Protein AF-A0AAE3VBA5-F1 (afdb_monomer)

Nearest PDB structures (foldseek):
  5wkq-assembly1_A  TM=9.171E-01  e=2.790E+00  Shigella flexneri
  6dkm-assembly2_C  TM=8.526E-01  e=5.549E+00  synthetic construct
  3u0c-assembly1_A  TM=7.323E-01  e=7.584E+00  Shigella flexneri

Mean predicted aligned error: 14.67 Å

Foldseek 3Di:
DDPVVLLVVDFLQNLCVVVVWHQDPQQFTQDPQDPDRPDRQKHGDRFKIAGPPPGDIDGQQSVVCRVPVDDSVVSCVVSPVPPVVPADPVRVVVVVVVVVVVVVLVVVLVVLVVVLVVLVVVLVVLVVQCVPDDPPDPSNVVSVVVNVVSVVVNVVSVVVSVVSVVVPD

pLDDT: mean 86.52, std 12.58, range [44.66, 97.94]

Radius of gyration: 34.57 Å; Cα contacts (8 Å, |Δi|>4): 166; chains: 1; bounding box: 66×26×93 Å

Solvent-accessible surface area (backbone atoms only — not comparable to full-atom values): 9356 Å² total; per-residue (Å²): 82,55,77,66,54,38,55,72,74,48,42,28,63,56,58,43,39,76,75,72,46,72,62,45,99,84,29,28,30,60,45,91,88,55,85,86,63,86,56,63,38,21,38,56,40,70,55,31,40,41,22,80,76,81,66,54,64,44,36,59,51,52,50,46,19,67,76,65,75,45,53,68,72,54,28,37,42,77,64,49,38,60,54,80,69,85,47,57,73,69,48,48,52,48,50,52,49,52,50,53,50,50,53,54,49,51,53,50,50,52,50,45,49,52,56,36,50,54,44,51,54,49,50,53,51,34,50,53,48,46,77,71,37,59,86,82,33,72,68,21,51,50,29,54,53,50,42,56,56,48,50,55,51,41,52,55,40,48,51,54,45,50,51,65,59,59,76,75,116

InterPro domains:
  IPR002694 Zinc finger, CHC2-type [PF01807] (4-82)
  IPR002694 Zinc finger, CHC2-type [SM00400] (31-80)
  IPR036977 DNA Primase, CHC2-type zinc finger [G3DSA:3.90.580.10] (1-88)
  IPR050219 DnaG Primase [PTHR30313] (4-87)

Secondary structure (DSSP, 8-state):
--HHHHHHHS-HHHHHHHTT----TTSEE--TTSS---S--EEEPSSEEEETTT--EEEHHHHHH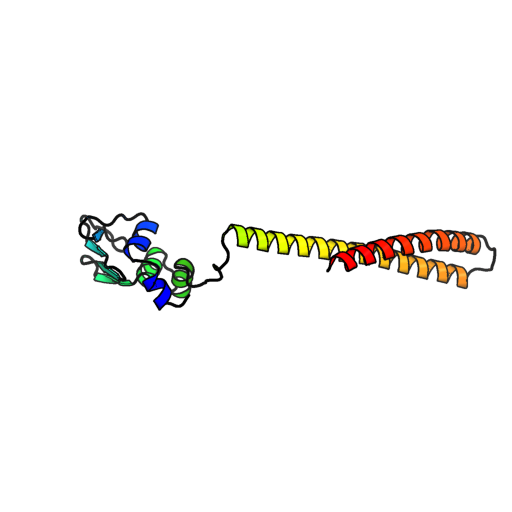HHHT--HHHHHHHTT-STT--S-HHHHHHHHHHHHHHHHHHHHHHHHHHHHHHHHHHHHHHHHHHHHSPTTSHHHHHHHHHHHHHHHHHHHHHHHHHHHHHTT-

Structure (mmCIF, N/CA/C/O backbone):
data_AF-A0AAE3VBA5-F1
#
_entry.id   AF-A0AAE3VBA5-F1
#
loop_
_atom_site.group_PDB
_atom_site.id
_atom_site.type_symbol
_atom_site.label_atom_id
_atom_site.label_alt_id
_atom_site.label_comp_id
_atom_site.label_asym_id
_atom_site.label_entity_id
_atom_site.label_seq_id
_atom_site.pdbx_PDB_ins_code
_atom_site.Cartn_x
_atom_site.Cartn_y
_atom_site.Cartn_z
_atom_site.occupancy
_atom_site.B_iso_or_equiv
_atom_site.auth_seq_id
_atom_site.auth_comp_id
_atom_site.auth_asym_id
_atom_site.auth_atom_id
_atom_site.pdbx_PDB_model_num
ATOM 1 N N . MET A 1 1 ? -19.433 4.133 9.169 1.00 62.34 1 MET A N 1
ATOM 2 C CA . MET A 1 1 ? -20.589 3.993 10.073 1.00 62.34 1 MET A CA 1
ATOM 3 C C . MET A 1 1 ? -20.966 5.378 10.566 1.00 62.34 1 MET A C 1
ATOM 5 O O . MET A 1 1 ? -20.059 6.168 10.801 1.00 62.34 1 MET A O 1
ATOM 9 N N . THR A 1 2 ? -22.249 5.705 10.685 1.00 75.94 2 THR A N 1
ATOM 10 C CA . THR A 1 2 ? -22.712 6.961 11.306 1.00 75.94 2 THR A CA 1
ATOM 11 C C . THR A 1 2 ? -22.548 6.920 12.834 1.00 75.94 2 THR A C 1
ATOM 13 O O . THR A 1 2 ? -22.305 5.865 13.424 1.00 75.94 2 THR A O 1
ATOM 16 N N . LYS A 1 3 ? -22.641 8.074 13.508 1.00 75.25 3 LYS A N 1
ATOM 17 C CA . LYS A 1 3 ? -22.538 8.172 14.978 1.00 75.25 3 LYS A CA 1
ATOM 18 C C . LYS A 1 3 ? -23.602 7.318 15.672 1.00 75.25 3 LYS A C 1
ATOM 20 O O . LYS A 1 3 ? -23.322 6.679 16.684 1.00 75.25 3 LYS A O 1
ATOM 25 N N . GLU A 1 4 ? -24.802 7.301 15.115 1.00 77.19 4 GLU A N 1
ATOM 26 C CA . GLU A 1 4 ? -25.964 6.581 15.618 1.00 77.19 4 GLU A CA 1
ATOM 27 C C . GLU A 1 4 ? -25.793 5.066 15.438 1.00 77.19 4 GLU A C 1
ATOM 29 O O . GLU A 1 4 ? -26.063 4.308 16.368 1.00 77.19 4 GLU A O 1
ATOM 34 N N . GLU A 1 5 ? -25.237 4.626 14.306 1.00 75.06 5 GLU A N 1
ATOM 35 C CA . GLU A 1 5 ? -24.902 3.215 14.062 1.00 75.06 5 GLU A CA 1
ATOM 36 C C . GLU A 1 5 ? -23.878 2.675 15.068 1.00 75.06 5 GLU A C 1
ATOM 38 O O . GLU A 1 5 ? -24.018 1.554 15.550 1.00 75.06 5 GLU A O 1
ATOM 43 N N . ILE A 1 6 ? -22.862 3.464 15.432 1.00 75.00 6 ILE A N 1
ATOM 44 C CA . ILE A 1 6 ? -21.856 3.048 16.426 1.00 75.00 6 ILE A CA 1
ATOM 45 C C . ILE A 1 6 ? -22.486 2.897 17.810 1.00 75.00 6 ILE A C 1
ATOM 47 O O . ILE A 1 6 ? -22.188 1.936 18.516 1.00 75.00 6 ILE A O 1
ATOM 51 N N . LYS A 1 7 ? -23.378 3.818 18.190 1.00 75.94 7 LYS A N 1
ATOM 52 C CA . LYS A 1 7 ? -24.106 3.740 19.466 1.00 75.94 7 LYS A CA 1
ATOM 53 C C . LYS A 1 7 ? -25.019 2.518 19.546 1.00 75.94 7 LYS A C 1
ATOM 55 O O . LYS A 1 7 ? -25.232 2.000 20.635 1.00 75.94 7 LYS A O 1
ATOM 60 N N . GLN A 1 8 ? -25.553 2.064 18.414 1.00 76.50 8 GLN A N 1
ATOM 61 C CA . GLN A 1 8 ? -26.357 0.843 18.345 1.00 76.50 8 GLN A CA 1
ATOM 62 C C . GLN A 1 8 ? -25.496 -0.426 18.312 1.00 76.50 8 GLN A C 1
ATOM 64 O O . GLN A 1 8 ? -25.898 -1.450 18.857 1.00 76.50 8 GLN A O 1
ATOM 69 N N . ALA A 1 9 ? -24.317 -0.365 17.689 1.00 76.06 9 ALA A N 1
ATOM 70 C CA . ALA A 1 9 ? -23.427 -1.511 17.532 1.00 76.06 9 ALA A CA 1
ATOM 71 C C . ALA A 1 9 ? -22.585 -1.810 18.781 1.00 76.06 9 ALA A C 1
ATOM 73 O O . ALA A 1 9 ? -22.262 -2.969 19.031 1.00 76.06 9 ALA A O 1
ATOM 74 N N . ILE A 1 10 ? -22.204 -0.787 19.553 1.00 80.94 10 ILE A N 1
ATOM 75 C CA . ILE A 1 10 ? -21.304 -0.926 20.702 1.00 80.94 10 ILE A CA 1
ATOM 76 C C . ILE A 1 10 ? -22.003 -0.429 21.965 1.00 80.94 10 ILE A C 1
ATOM 78 O O . ILE A 1 10 ? -22.266 0.761 22.125 1.00 80.94 10 ILE A O 1
ATOM 82 N N . SER A 1 11 ? -22.238 -1.348 22.902 1.00 87.31 11 SER A N 1
ATOM 83 C CA . SER A 1 11 ? -22.779 -1.001 24.217 1.00 87.31 11 SER A CA 1
ATOM 84 C C . SER A 1 11 ? -21.721 -0.357 25.114 1.00 87.31 11 SER A C 1
ATOM 86 O O . SER A 1 11 ? -20.535 -0.699 25.063 1.00 87.31 11 SER A O 1
ATOM 88 N N . MET A 1 12 ? -22.155 0.517 26.021 1.00 89.19 12 MET A N 1
ATOM 89 C CA . MET A 1 12 ? -21.270 1.136 27.012 1.00 89.19 12 MET A CA 1
ATOM 90 C C . MET A 1 12 ? -20.581 0.096 27.907 1.00 89.19 12 MET A C 1
ATOM 92 O O . MET A 1 12 ? -19.408 0.242 28.251 1.00 89.19 12 MET A O 1
ATOM 96 N N . ALA A 1 13 ? -21.274 -0.998 28.237 1.00 87.69 13 ALA A N 1
ATOM 97 C CA . ALA A 1 13 ? -20.696 -2.110 28.986 1.00 87.69 13 ALA A CA 1
ATOM 98 C C . ALA A 1 13 ? -19.519 -2.762 28.245 1.00 87.69 13 ALA A C 1
ATOM 100 O O . ALA A 1 13 ? -18.545 -3.165 28.882 1.00 87.69 13 ALA A O 1
ATOM 101 N N . GLU A 1 14 ? -19.580 -2.851 26.916 1.00 86.62 14 GLU A N 1
ATOM 102 C CA . GLU A 1 14 ? -18.478 -3.378 26.118 1.00 86.62 14 GLU A CA 1
ATOM 103 C C . GLU A 1 14 ? -17.295 -2.411 26.067 1.00 86.62 14 GLU A C 1
ATOM 105 O O . GLU A 1 14 ? -16.157 -2.838 26.261 1.00 86.62 14 GLU A O 1
ATOM 110 N N . VAL A 1 15 ? -17.548 -1.109 25.891 1.00 87.31 15 VAL A N 1
ATOM 111 C CA . VAL A 1 15 ? -16.492 -0.081 25.925 1.00 87.31 15 VAL A CA 1
ATOM 112 C C . VAL A 1 15 ? -15.723 -0.155 27.241 1.00 87.31 15 VAL A C 1
ATOM 114 O O . VAL A 1 15 ? -14.502 -0.265 27.244 1.00 87.31 15 VAL A O 1
ATOM 117 N N . VAL A 1 16 ? -16.435 -0.185 28.364 1.00 89.25 16 VAL A N 1
ATOM 118 C CA . VAL A 1 16 ? -15.854 -0.258 29.711 1.00 89.25 16 VAL A CA 1
ATOM 119 C C . VAL A 1 16 ? -15.005 -1.522 29.899 1.00 89.25 16 VAL A C 1
ATOM 121 O O . VAL A 1 16 ? -13.905 -1.446 30.449 1.00 89.25 16 VAL A O 1
ATOM 124 N N . ARG A 1 17 ? -15.452 -2.667 29.363 1.00 88.12 17 ARG A N 1
ATOM 125 C CA . ARG A 1 17 ? -14.682 -3.923 29.379 1.00 88.12 17 ARG A CA 1
ATOM 126 C C . ARG A 1 17 ? -13.392 -3.850 28.566 1.00 88.12 17 ARG A C 1
ATOM 128 O O . ARG A 1 17 ? -12.397 -4.424 29.000 1.00 88.12 17 ARG A O 1
ATOM 135 N N . ARG A 1 18 ? -13.368 -3.130 27.435 1.00 85.75 18 ARG A N 1
ATOM 136 C CA . ARG A 1 18 ? -12.141 -2.934 26.631 1.00 85.75 18 ARG A CA 1
ATOM 137 C C . ARG A 1 18 ? -11.048 -2.197 27.403 1.00 85.75 18 ARG A C 1
ATOM 139 O O . ARG A 1 18 ? -9.875 -2.482 27.199 1.00 85.75 18 ARG A O 1
ATOM 146 N N . TYR A 1 19 ? -11.431 -1.313 28.323 1.00 82.44 19 TYR A N 1
ATOM 147 C CA . TYR A 1 19 ? -10.506 -0.622 29.229 1.00 82.44 19 TYR A CA 1
ATOM 148 C C . TYR A 1 19 ? -10.210 -1.409 30.520 1.00 82.44 19 TYR A C 1
ATOM 150 O O . TYR A 1 19 ? -9.624 -0.866 31.451 1.00 82.44 19 TYR A O 1
ATOM 158 N N . GLY A 1 20 ? -10.593 -2.690 30.591 1.00 85.62 20 GLY A N 1
ATOM 159 C CA . GLY A 1 20 ? -10.254 -3.586 31.702 1.00 85.62 20 GLY A CA 1
ATOM 160 C C . GLY A 1 20 ? -11.197 -3.517 32.905 1.00 85.62 20 GLY A C 1
ATOM 161 O O . GLY A 1 20 ? -10.943 -4.164 33.920 1.00 85.62 20 GLY A O 1
ATOM 162 N N . PHE A 1 21 ? -12.304 -2.781 32.813 1.00 89.12 21 PHE A N 1
ATOM 163 C CA . PHE A 1 21 ? -13.276 -2.689 33.897 1.00 89.12 21 PHE A CA 1
ATOM 164 C C . PHE A 1 21 ? -14.365 -3.753 33.756 1.00 89.12 21 PHE A C 1
ATOM 166 O O . PHE A 1 21 ? -14.917 -3.978 32.680 1.00 89.12 21 PHE A O 1
ATOM 173 N N . GLN A 1 22 ? -14.731 -4.380 34.871 1.00 89.88 22 GLN A N 1
ATOM 174 C CA . GLN A 1 22 ? -15.832 -5.337 34.922 1.00 89.88 22 GLN A CA 1
ATOM 175 C C . GLN A 1 22 ? -16.984 -4.747 35.745 1.00 89.88 22 GLN A C 1
ATOM 177 O O . GLN A 1 22 ? -16.848 -4.622 36.964 1.00 89.88 22 GLN A O 1
ATOM 182 N N . PRO A 1 23 ? -18.109 -4.367 35.108 1.00 91.94 23 PRO A N 1
ATOM 183 C CA . PRO A 1 23 ? -19.301 -3.943 35.830 1.00 91.94 23 PRO A CA 1
ATOM 184 C C . PRO A 1 23 ? -19.799 -5.050 36.760 1.00 91.94 23 PRO A C 1
ATOM 186 O O . PRO A 1 23 ? -19.844 -6.222 36.382 1.00 91.94 23 PRO A O 1
ATOM 189 N N . ASN A 1 24 ? -20.180 -4.682 37.982 1.00 91.88 24 ASN A N 1
ATOM 190 C CA . ASN A 1 24 ? -20.777 -5.620 38.932 1.00 91.88 24 ASN A CA 1
ATOM 191 C C . ASN A 1 24 ? -22.219 -6.008 38.524 1.00 91.88 24 ASN A C 1
ATOM 193 O O . ASN A 1 24 ? -22.749 -5.532 37.521 1.00 91.88 24 ASN A O 1
ATOM 197 N N . ARG A 1 25 ? -22.900 -6.834 39.334 1.00 90.44 25 ARG A N 1
ATOM 198 C CA . ARG A 1 25 ? -24.296 -7.261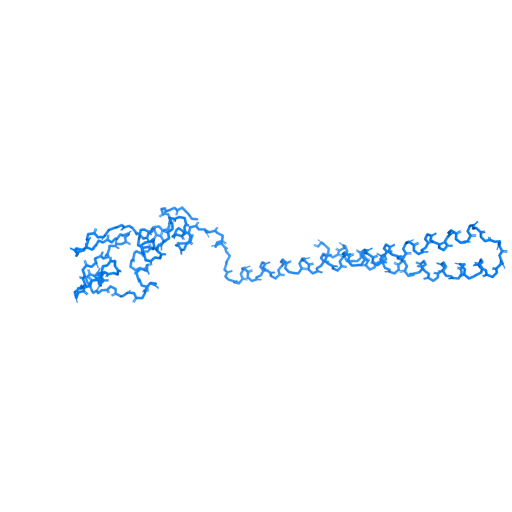 39.075 1.00 90.44 25 ARG A CA 1
ATOM 199 C C . ARG A 1 25 ? -25.298 -6.103 38.944 1.00 90.44 25 ARG A C 1
ATOM 201 O O . ARG A 1 25 ? -26.346 -6.286 38.341 1.00 90.44 25 ARG A O 1
ATOM 208 N N . ALA A 1 26 ? -24.984 -4.934 39.500 1.00 92.19 26 ALA A N 1
ATOM 209 C CA . ALA A 1 26 ? -25.797 -3.723 39.422 1.00 92.19 26 ALA A CA 1
ATOM 210 C C . ALA A 1 26 ? -25.300 -2.730 38.346 1.00 92.19 26 ALA A C 1
ATOM 212 O O . ALA A 1 26 ? -25.773 -1.596 38.300 1.00 92.19 26 ALA A O 1
ATOM 213 N N . ASN A 1 27 ? -24.359 -3.143 3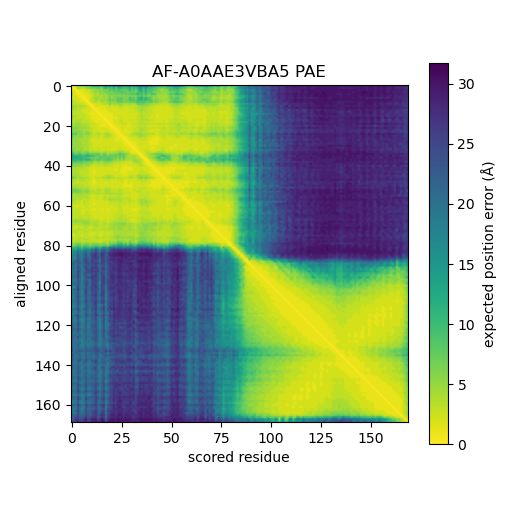7.487 1.00 93.75 27 ASN A N 1
ATOM 214 C CA . ASN A 1 27 ? -23.696 -2.327 36.467 1.00 93.75 27 ASN A CA 1
ATOM 215 C C . ASN A 1 27 ? -22.913 -1.123 37.014 1.00 93.75 27 ASN A C 1
ATOM 217 O O . ASN A 1 27 ? -22.839 -0.082 36.368 1.00 93.75 27 ASN A O 1
ATOM 221 N N . PHE A 1 28 ? -22.298 -1.256 38.187 1.00 94.50 28 PHE A N 1
ATOM 222 C CA . PHE A 1 28 ? -21.382 -0.250 38.725 1.00 94.50 28 PHE A CA 1
ATOM 223 C C . PHE A 1 28 ? -19.915 -0.660 38.579 1.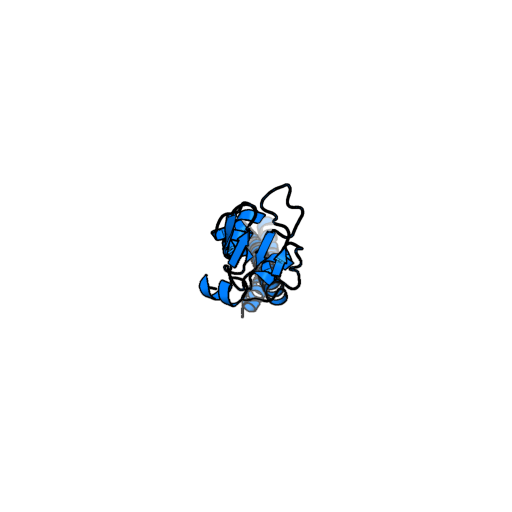00 94.50 28 PHE A C 1
ATOM 225 O O . PHE A 1 28 ? -19.571 -1.839 38.713 1.00 94.50 28 PHE A O 1
ATOM 232 N N . ILE A 1 29 ? -19.057 0.339 38.376 1.00 93.75 29 ILE A N 1
ATOM 233 C CA . ILE A 1 29 ? -17.592 0.253 38.413 1.00 93.75 29 ILE A CA 1
ATOM 234 C C . ILE A 1 29 ? -17.022 1.357 39.313 1.00 93.75 29 ILE A C 1
ATOM 236 O O . ILE A 1 29 ? -17.700 2.343 39.616 1.00 93.75 29 ILE A O 1
ATOM 240 N N . ARG A 1 30 ? -15.759 1.205 39.721 1.00 93.25 30 ARG A N 1
ATOM 241 C CA . ARG A 1 30 ? -14.986 2.324 40.278 1.00 93.25 30 ARG A CA 1
ATOM 242 C C . ARG A 1 30 ? -14.731 3.340 39.174 1.00 93.25 30 ARG A C 1
ATOM 244 O O . ARG A 1 30 ? -14.383 2.960 38.057 1.00 93.25 30 ARG A O 1
ATOM 251 N N . CYS A 1 31 ? -14.951 4.609 39.474 1.00 93.31 31 CYS A N 1
ATOM 252 C CA . CYS A 1 31 ? -14.818 5.682 38.512 1.00 93.31 31 CYS A CA 1
ATOM 253 C C . CYS A 1 31 ? -13.338 5.897 38.161 1.00 93.31 31 CYS A C 1
ATOM 255 O O . CYS A 1 31 ? -12.546 6.181 39.055 1.00 93.31 31 CYS A O 1
ATOM 257 N N . PRO A 1 32 ? -12.958 5.826 36.876 1.00 90.44 32 PRO A N 1
ATOM 258 C CA . PRO A 1 32 ? -11.590 6.113 36.452 1.00 90.44 32 PRO A CA 1
ATOM 259 C C . PRO A 1 32 ? -11.299 7.617 36.332 1.00 90.44 32 PRO A C 1
ATOM 261 O O . PRO A 1 32 ? -10.168 8.000 36.065 1.00 90.44 32 PRO A O 1
ATOM 264 N N . PHE A 1 33 ? -12.311 8.476 36.493 1.00 91.94 33 PHE A N 1
ATOM 265 C CA . PHE A 1 33 ? -12.208 9.919 36.245 1.00 91.94 33 PHE A CA 1
ATOM 266 C C . PHE A 1 33 ? -11.927 10.757 37.495 1.00 91.94 33 PHE A C 1
ATOM 268 O O . PHE A 1 33 ? -11.874 11.980 37.393 1.00 91.94 33 PHE A O 1
ATOM 275 N N . HIS A 1 34 ? -11.808 10.140 38.672 1.00 89.38 34 HIS A N 1
ATOM 276 C CA . HIS A 1 34 ? -11.410 10.835 39.893 1.00 89.38 34 HIS A CA 1
ATOM 277 C C . HIS A 1 34 ? -10.662 9.899 40.840 1.00 89.38 34 HIS A C 1
ATOM 279 O O . HIS A 1 34 ? -10.836 8.682 40.809 1.00 89.38 34 HIS A O 1
ATOM 285 N N . GLU A 1 35 ? -9.836 10.489 41.695 1.00 84.88 35 GLU A N 1
ATOM 286 C CA . GLU A 1 35 ? -9.074 9.767 42.707 1.00 84.88 35 GLU A CA 1
ATOM 287 C C . GLU A 1 35 ? -9.878 9.605 44.005 1.00 84.88 35 GLU A C 1
ATOM 289 O O . GLU A 1 35 ? -10.784 10.382 44.300 1.00 84.88 35 GLU A O 1
ATOM 294 N N . GLY A 1 36 ? -9.536 8.592 44.806 1.00 82.50 36 GLY A N 1
ATOM 295 C CA . GLY A 1 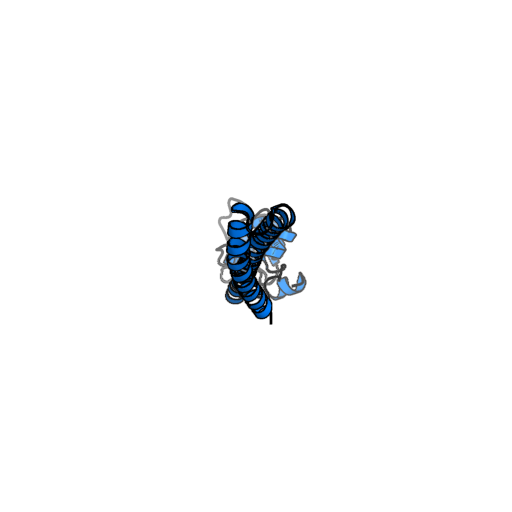36 ? -10.164 8.359 46.112 1.00 82.50 36 GLY A CA 1
ATOM 296 C C . GLY A 1 36 ? -11.456 7.533 46.088 1.00 82.50 36 GLY A C 1
ATOM 297 O O . GLY A 1 36 ? -12.081 7.371 47.138 1.00 82.50 36 GLY A O 1
ATOM 298 N N . ASP A 1 37 ? -11.834 6.959 44.941 1.00 84.25 37 ASP A N 1
ATOM 299 C CA . ASP A 1 37 ? -13.048 6.147 44.819 1.00 84.25 37 ASP A CA 1
ATOM 300 C C . ASP A 1 37 ? -12.892 4.760 45.474 1.00 84.25 37 ASP A C 1
ATOM 302 O O . ASP A 1 37 ? -12.299 3.828 44.918 1.00 84.25 37 ASP A O 1
ATOM 306 N N . ARG A 1 38 ? -13.401 4.612 46.704 1.00 82.00 38 ARG A N 1
ATOM 307 C CA . ARG A 1 38 ? -13.296 3.361 47.484 1.00 82.00 38 ARG A CA 1
ATOM 308 C C . ARG A 1 38 ? -14.391 2.349 47.134 1.00 82.00 38 ARG A C 1
ATOM 310 O O . ARG A 1 38 ? -14.154 1.139 47.215 1.00 82.00 38 ARG A O 1
ATOM 317 N N . SER A 1 39 ? -15.566 2.820 46.724 1.00 86.62 39 SER A N 1
ATOM 318 C CA . SER A 1 39 ? -16.727 2.009 46.340 1.00 86.62 39 SER A CA 1
ATOM 319 C C . SER A 1 39 ? -17.070 2.222 44.859 1.00 86.62 39 SER A C 1
ATOM 321 O O . SER A 1 39 ? -16.721 3.243 44.296 1.00 86.62 39 SER A O 1
ATOM 323 N N . PRO A 1 40 ? -17.720 1.275 44.163 1.00 91.81 40 PRO A N 1
ATOM 324 C CA . PRO A 1 40 ? -18.140 1.501 42.779 1.00 91.81 40 PRO A CA 1
ATOM 325 C C . PRO A 1 40 ? -19.146 2.665 42.662 1.00 91.81 40 PRO A C 1
ATOM 327 O O . PRO A 1 40 ? -20.319 2.495 42.987 1.00 91.81 40 PRO A O 1
ATOM 330 N N . SER A 1 41 ? -18.697 3.839 42.209 1.00 93.50 41 SER A N 1
ATOM 331 C CA . SER A 1 41 ? -19.514 5.063 42.128 1.00 93.50 41 SER A CA 1
ATOM 332 C C . SER A 1 41 ? -20.061 5.374 40.728 1.00 93.50 41 SER A C 1
ATOM 334 O O . SER A 1 41 ? -20.937 6.231 40.581 1.00 93.50 41 SER A O 1
ATOM 336 N N . LEU A 1 42 ? -19.559 4.703 39.685 1.00 95.50 42 LEU A N 1
ATOM 337 C CA . LEU A 1 42 ? -19.922 4.956 38.291 1.00 95.50 42 LEU A CA 1
ATOM 338 C C . LEU A 1 42 ? -20.862 3.870 37.769 1.00 95.50 42 LEU A C 1
ATOM 340 O O . LEU A 1 42 ? -20.479 2.708 37.663 1.00 95.50 42 LEU A O 1
ATOM 344 N N . LYS A 1 43 ? -22.094 4.262 37.435 1.00 95.62 43 LYS A N 1
ATOM 345 C CA . LYS A 1 43 ? -23.130 3.397 36.869 1.00 95.62 43 LYS A CA 1
ATOM 346 C C . LYS A 1 43 ? -23.071 3.388 35.347 1.00 95.62 43 LYS A C 1
ATOM 348 O O . LYS A 1 43 ? -22.994 4.441 34.712 1.00 95.62 43 LYS A O 1
ATOM 353 N N . ILE A 1 44 ? -23.154 2.190 34.785 1.00 95.81 44 ILE A N 1
ATOM 354 C CA . ILE A 1 44 ? -23.182 1.914 33.354 1.00 95.81 44 ILE A CA 1
ATOM 355 C C . ILE A 1 44 ? -24.625 1.656 32.918 1.00 95.81 44 ILE A C 1
ATOM 357 O O . ILE A 1 44 ? -25.286 0.743 33.416 1.00 95.81 44 ILE A O 1
ATOM 361 N N . TYR A 1 45 ? -25.105 2.473 31.986 1.00 93.06 45 TYR A N 1
ATOM 362 C CA . TYR A 1 45 ? -26.355 2.279 31.252 1.00 93.06 45 TYR A CA 1
ATOM 363 C C . TYR A 1 45 ? -26.048 1.654 29.879 1.00 93.06 45 TYR A C 1
ATOM 365 O O . TYR A 1 45 ? -24.877 1.497 29.543 1.00 93.06 45 TYR A O 1
ATOM 373 N N . PRO A 1 46 ? -27.049 1.258 29.072 1.00 87.44 46 PRO A N 1
ATOM 374 C CA . PRO A 1 46 ? -26.791 0.635 27.771 1.00 87.44 46 PRO A CA 1
ATOM 375 C C . PRO A 1 46 ? -25.934 1.486 26.816 1.00 87.44 46 PRO A C 1
ATOM 377 O O . PRO A 1 46 ? -25.042 0.955 26.156 1.00 87.44 46 PRO A O 1
ATOM 380 N N . ASP A 1 47 ? -26.162 2.799 26.786 1.00 84.75 47 ASP A N 1
ATOM 381 C CA . ASP A 1 47 ? -25.579 3.755 25.832 1.00 84.75 47 ASP A CA 1
ATOM 382 C C . ASP A 1 47 ? -24.772 4.891 26.493 1.00 84.75 47 ASP A C 1
ATOM 384 O O . ASP A 1 47 ? -24.145 5.708 25.812 1.00 84.75 47 ASP A O 1
ATOM 388 N N . SER A 1 48 ? -24.794 4.956 27.824 1.00 92.31 48 SER A N 1
ATOM 389 C CA . SER A 1 48 ? -24.321 6.099 28.602 1.00 92.31 48 SER A CA 1
ATOM 390 C C . SER A 1 48 ? -23.778 5.691 29.971 1.00 92.31 48 SER A C 1
ATOM 392 O O . SER A 1 48 ? -23.924 4.552 30.421 1.00 92.31 48 SER A O 1
ATOM 394 N N . PHE A 1 49 ? -23.124 6.626 30.653 1.00 95.44 49 PHE A N 1
ATOM 395 C CA . PHE A 1 49 ? -22.616 6.426 32.005 1.00 95.44 49 PHE A CA 1
ATOM 396 C C . PHE A 1 49 ? -22.856 7.646 32.891 1.00 95.44 49 PHE A C 1
ATOM 398 O O . PHE A 1 49 ? -22.958 8.780 32.416 1.00 95.44 49 PHE A O 1
ATOM 405 N N . HIS A 1 50 ? -22.905 7.405 34.200 1.00 96.00 50 HIS A N 1
ATOM 406 C CA . HIS A 1 50 ? -22.974 8.464 35.199 1.00 96.00 50 HIS A CA 1
ATOM 407 C C . HIS A 1 50 ? -22.231 8.069 36.477 1.00 96.00 50 HIS A C 1
ATOM 409 O O . HIS A 1 50 ? -22.484 7.009 37.048 1.00 96.00 50 HIS A O 1
ATOM 415 N N . CYS A 1 51 ? -21.334 8.932 36.945 1.00 96.00 51 CYS A N 1
ATOM 416 C CA . CYS A 1 51 ? -20.654 8.801 38.226 1.00 96.00 51 CYS A CA 1
ATOM 417 C C . CYS A 1 51 ? -21.318 9.674 39.287 1.00 96.00 51 CYS A C 1
ATOM 419 O O . CYS A 1 51 ? -21.303 10.898 39.184 1.00 96.00 51 CYS A O 1
ATOM 421 N N . PHE A 1 52 ? -21.817 9.037 40.345 1.00 93.81 52 PHE A N 1
ATOM 422 C CA . PHE A 1 52 ? -22.443 9.719 41.479 1.00 93.81 52 PHE A CA 1
ATOM 423 C C . PHE A 1 52 ? -21.427 10.357 42.442 1.00 93.81 52 PHE A C 1
ATOM 425 O O . PHE A 1 52 ? -21.819 11.156 43.283 1.00 93.81 52 PHE A O 1
ATOM 432 N N . GLY A 1 53 ? -20.138 10.016 42.328 1.00 90.69 53 GLY A N 1
ATOM 433 C CA . GLY A 1 53 ? -19.067 10.593 43.148 1.00 90.69 53 GLY A CA 1
ATOM 434 C C . GLY A 1 53 ? -18.559 11.936 42.617 1.00 90.69 53 GLY A C 1
ATOM 435 O O . GLY A 1 53 ? -18.511 12.912 43.356 1.00 90.69 53 GLY A O 1
ATOM 436 N N . CYS A 1 54 ? -18.210 12.002 41.326 1.00 92.69 54 CYS A N 1
ATOM 437 C CA . CYS A 1 54 ? -17.624 13.200 40.708 1.00 92.69 54 CYS A CA 1
ATOM 438 C C . CYS A 1 54 ? -18.524 13.901 39.674 1.00 92.69 54 CYS A C 1
ATOM 440 O O . CYS A 1 54 ? -18.111 14.887 39.069 1.00 92.69 54 CYS A O 1
ATOM 442 N N . GLY A 1 55 ? -19.728 13.384 39.410 1.00 91.75 55 GLY A N 1
ATOM 443 C CA . GLY A 1 55 ? -20.671 13.950 38.437 1.00 91.75 55 GLY A CA 1
ATOM 444 C C . GLY A 1 55 ? -20.331 13.679 36.966 1.00 91.75 55 GLY A C 1
ATOM 445 O O . GLY A 1 55 ? -21.085 14.090 36.078 1.00 91.75 55 GLY A O 1
ATOM 446 N N . ALA A 1 56 ? -19.225 12.978 36.678 1.00 92.88 56 ALA A N 1
ATOM 447 C CA . ALA A 1 56 ? -18.838 12.633 35.314 1.00 92.88 56 ALA A CA 1
ATOM 448 C C . ALA A 1 56 ? -19.946 11.833 34.617 1.00 92.88 56 ALA A C 1
ATOM 450 O O . ALA A 1 56 ? -20.399 10.806 35.119 1.00 92.88 56 ALA A O 1
ATOM 451 N N . ASN A 1 57 ? -20.363 12.297 33.444 1.00 94.81 57 ASN A N 1
ATOM 452 C CA . ASN A 1 57 ? -21.412 11.677 32.649 1.00 94.81 57 ASN A CA 1
ATOM 453 C C . ASN A 1 57 ? -21.105 11.801 31.154 1.00 94.81 57 ASN A C 1
ATOM 455 O O . ASN A 1 57 ? -20.230 12.577 30.752 1.00 94.81 57 ASN A O 1
ATOM 459 N N . GLY A 1 58 ? -21.809 11.015 30.348 1.00 92.62 58 GLY A N 1
ATOM 460 C CA . GLY A 1 58 ? -21.716 11.077 28.897 1.00 92.62 58 GLY A CA 1
ATOM 461 C C . GLY A 1 58 ? -22.078 9.763 28.225 1.00 92.62 58 GLY A C 1
ATOM 462 O O . GLY A 1 58 ? -22.594 8.842 28.859 1.00 92.62 58 GLY A O 1
ATOM 463 N N . ASP A 1 59 ? -21.798 9.693 26.928 1.00 91.69 59 ASP A N 1
ATOM 464 C CA . ASP A 1 59 ? -21.994 8.497 26.114 1.00 91.69 59 ASP A CA 1
ATOM 465 C C . ASP A 1 59 ? -20.680 7.720 25.912 1.00 91.69 59 ASP A C 1
ATOM 467 O O . ASP A 1 59 ? -19.630 8.054 26.476 1.00 91.69 59 ASP A O 1
ATOM 471 N N . VAL A 1 60 ? -20.746 6.671 25.090 1.00 89.31 60 VAL A N 1
ATOM 472 C CA . VAL A 1 60 ? -19.593 5.850 24.695 1.00 89.31 60 VAL A CA 1
ATOM 473 C C . VAL A 1 60 ? -18.413 6.666 24.153 1.00 89.31 60 VAL A C 1
ATOM 475 O O . VAL A 1 60 ? -17.265 6.331 24.443 1.00 89.31 60 VAL A O 1
ATOM 478 N N . PHE A 1 61 ? -18.662 7.759 23.423 1.00 89.75 61 PHE A N 1
ATOM 479 C CA . PHE A 1 61 ? -17.600 8.615 22.893 1.00 89.75 61 PHE A CA 1
ATOM 480 C C . PHE A 1 61 ? -17.001 9.460 24.008 1.00 89.75 61 PHE A C 1
ATOM 482 O O . PHE A 1 61 ? -15.782 9.478 24.162 1.00 89.75 61 PHE A O 1
ATOM 489 N N . THR A 1 62 ? -17.842 10.093 24.832 1.00 91.00 62 THR A N 1
ATOM 490 C CA . THR A 1 62 ? -17.381 10.899 25.971 1.00 91.00 62 THR A CA 1
ATOM 491 C C . THR A 1 62 ? -16.496 10.084 26.913 1.00 91.00 62 THR A C 1
ATOM 493 O O . THR A 1 62 ? -15.505 10.603 27.428 1.00 91.00 62 THR A O 1
ATOM 496 N N . PHE A 1 63 ? -16.819 8.805 27.128 1.00 90.31 63 PHE A N 1
ATOM 497 C CA . PHE A 1 63 ? -16.004 7.914 27.951 1.00 90.31 63 PHE A CA 1
ATOM 498 C C . PHE A 1 63 ? -14.599 7.720 27.367 1.00 90.31 63 PHE A C 1
ATOM 500 O O . PHE A 1 63 ? -13.614 7.946 28.067 1.00 90.31 63 PHE A O 1
ATOM 507 N N . VAL A 1 64 ? -14.496 7.370 26.079 1.00 87.38 64 VAL A N 1
ATOM 508 C CA . VAL A 1 64 ? -13.211 7.183 25.376 1.00 87.38 64 VAL A CA 1
ATOM 509 C C . VAL A 1 64 ? -12.399 8.478 25.345 1.00 87.38 64 VAL A C 1
ATOM 511 O O . VAL A 1 64 ? -11.202 8.466 25.624 1.00 87.38 64 VAL A O 1
ATOM 514 N N . GLN A 1 65 ? -13.053 9.611 25.073 1.00 87.12 65 GLN A N 1
ATOM 515 C CA . GLN A 1 65 ? -12.403 10.921 25.077 1.00 87.12 65 GLN A CA 1
ATOM 516 C C . GLN A 1 65 ? -11.784 11.251 26.434 1.00 87.12 65 GLN A C 1
ATOM 518 O O . GLN A 1 65 ? -10.664 11.748 26.480 1.00 87.12 65 GLN A O 1
ATOM 523 N N . LYS A 1 66 ? -12.489 10.962 27.536 1.00 87.38 66 LYS A N 1
ATOM 524 C CA . LYS A 1 66 ? -11.986 11.207 28.894 1.00 87.38 66 LYS A CA 1
ATOM 525 C C . LYS A 1 66 ? -10.894 10.222 29.306 1.00 87.38 66 LYS A C 1
ATOM 527 O O . LYS A 1 66 ? -9.957 10.630 29.977 1.00 87.38 66 LYS A O 1
ATOM 532 N N . MET A 1 67 ? -11.009 8.953 28.916 1.00 86.31 67 MET A N 1
ATOM 533 C CA . MET A 1 67 ? -10.010 7.926 29.232 1.00 86.31 67 MET A CA 1
ATOM 534 C C . MET A 1 67 ? -8.675 8.176 28.530 1.00 86.31 67 MET A C 1
ATOM 536 O O . MET A 1 67 ? -7.622 7.949 29.116 1.00 86.31 67 MET A O 1
ATOM 540 N N . GLU A 1 68 ? -8.714 8.630 27.279 1.00 80.69 68 GLU A N 1
ATOM 541 C CA . GLU A 1 68 ? -7.516 8.783 26.448 1.00 80.69 68 GLU A CA 1
ATOM 542 C C . GLU A 1 68 ? -7.117 10.240 26.195 1.00 80.69 68 GLU A C 1
ATOM 544 O O . GLU A 1 68 ? -6.174 10.495 25.452 1.00 80.69 68 GLU A O 1
ATOM 549 N N . SER A 1 69 ? -7.832 11.199 26.788 1.00 86.69 69 SER A N 1
ATOM 550 C CA . SER A 1 69 ? -7.649 12.637 26.545 1.00 86.69 69 SER A CA 1
ATOM 551 C C . SER A 1 69 ? -7.617 12.985 25.049 1.00 86.69 69 SER A C 1
ATOM 553 O O . SER A 1 69 ? -6.764 13.744 24.593 1.00 86.69 69 SER A O 1
ATOM 555 N N . CYS A 1 70 ? -8.540 12.405 24.274 1.00 74.50 70 CYS A N 1
ATOM 556 C CA . CYS A 1 70 ? -8.572 12.529 22.816 1.00 74.50 70 CYS A CA 1
ATOM 557 C C . CYS A 1 70 ? -9.779 13.329 22.298 1.00 74.50 70 CYS A C 1
ATOM 559 O O . CYS A 1 70 ? -10.797 13.528 22.975 1.00 74.50 70 CYS A O 1
ATOM 561 N N . SER A 1 71 ? -9.666 13.808 21.060 1.00 84.31 71 SER A N 1
ATOM 562 C CA . SER A 1 71 ? -10.739 14.519 20.362 1.00 84.31 71 SER A CA 1
ATOM 563 C C . SER A 1 71 ? -11.901 13.587 19.987 1.00 84.31 71 SER A C 1
ATOM 565 O O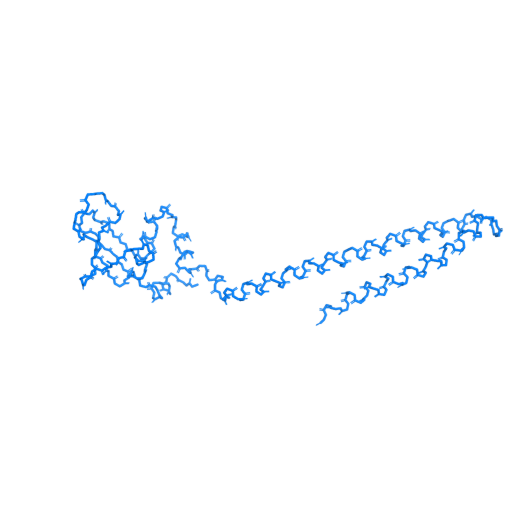 . SER A 1 71 ? -11.752 12.368 19.894 1.00 84.31 71 SER A O 1
ATOM 567 N N . PHE A 1 72 ? -13.081 14.154 19.708 1.00 80.88 72 PHE A N 1
ATOM 568 C CA . PHE A 1 72 ? -14.250 13.364 19.295 1.00 80.88 72 PHE A CA 1
ATOM 569 C C . PHE A 1 72 ? -13.970 12.563 18.017 1.00 80.88 72 PHE A C 1
ATOM 571 O O . PHE A 1 72 ? -14.361 11.405 17.918 1.00 80.88 72 PHE A O 1
ATOM 578 N N . ALA A 1 73 ? -13.239 13.146 17.062 1.00 76.75 73 ALA A N 1
ATOM 579 C CA . ALA A 1 73 ? -12.854 12.466 15.829 1.00 76.75 73 ALA A CA 1
ATOM 580 C C . ALA A 1 73 ? -11.940 11.255 16.089 1.00 76.75 73 ALA A C 1
ATOM 582 O O . ALA A 1 73 ? -12.016 10.259 15.377 1.00 76.75 73 ALA A O 1
ATOM 583 N N . GLU A 1 74 ? -11.072 11.307 17.100 1.00 73.88 74 GLU A N 1
ATOM 584 C CA . GLU A 1 74 ? -10.233 10.170 17.503 1.00 73.88 74 GLU A CA 1
ATOM 585 C C . GLU A 1 74 ? -11.044 9.086 18.207 1.00 73.88 74 GLU A C 1
ATOM 587 O O . GLU A 1 74 ? -10.927 7.912 17.850 1.00 73.88 74 GLU A O 1
ATOM 592 N N . ALA A 1 75 ? -11.919 9.473 19.138 1.00 79.06 75 ALA A N 1
ATOM 593 C CA . ALA A 1 75 ? -12.833 8.550 19.806 1.00 79.06 75 ALA A CA 1
ATOM 594 C C . ALA A 1 75 ? -13.777 7.860 18.807 1.00 79.06 75 ALA A C 1
ATOM 596 O O . ALA A 1 75 ? -13.985 6.650 18.877 1.00 79.06 75 ALA A O 1
ATOM 597 N N . PHE A 1 76 ? -14.287 8.605 17.825 1.00 81.00 76 PHE A N 1
ATOM 598 C CA . PHE A 1 76 ? -15.116 8.087 16.742 1.00 81.00 76 PHE A CA 1
ATOM 599 C C . PHE A 1 76 ? -14.375 7.039 15.909 1.00 81.00 76 PHE A C 1
ATOM 601 O O . PHE A 1 76 ? -14.901 5.953 15.677 1.00 81.00 76 PHE A O 1
ATOM 608 N N . ARG A 1 77 ? -13.120 7.310 15.531 1.00 76.94 77 ARG A N 1
ATOM 609 C CA . ARG A 1 77 ? -12.269 6.346 14.814 1.00 76.94 77 ARG A CA 1
ATOM 610 C C . ARG A 1 77 ? -11.998 5.087 15.635 1.00 76.94 77 ARG A C 1
ATOM 612 O O . ARG A 1 77 ? -12.104 3.984 15.106 1.00 76.94 77 ARG A O 1
ATOM 619 N N . LYS A 1 78 ? -11.712 5.237 16.929 1.00 75.44 78 LYS A N 1
ATOM 620 C CA . LYS A 1 78 ? -11.462 4.120 17.858 1.00 75.44 78 LYS A CA 1
ATOM 621 C C . LYS A 1 78 ? -12.689 3.240 18.090 1.00 75.44 78 LYS A C 1
ATOM 623 O O . LYS A 1 78 ? -12.547 2.036 18.286 1.00 75.44 78 LYS A O 1
ATOM 628 N N . LEU A 1 79 ? -13.883 3.824 18.024 1.00 77.38 79 LEU A N 1
ATOM 629 C CA . LEU A 1 79 ? -15.157 3.113 18.131 1.00 77.38 79 LEU A CA 1
ATOM 630 C C . LEU A 1 79 ? -15.700 2.620 16.775 1.00 77.38 79 LEU A C 1
ATOM 632 O O . LEU A 1 79 ? -16.834 2.163 16.706 1.00 77.38 79 LEU A O 1
ATOM 636 N N . GLY A 1 80 ? -14.897 2.654 15.704 1.00 69.69 80 GLY A N 1
ATOM 637 C CA . GLY A 1 80 ? -15.248 2.051 14.409 1.00 69.69 80 GLY A CA 1
ATOM 638 C C . GLY A 1 80 ? -15.947 2.984 13.416 1.00 69.69 80 GLY A C 1
ATOM 639 O O . GLY A 1 80 ? -16.426 2.537 12.376 1.00 69.69 80 GLY A O 1
ATOM 640 N N . GLY A 1 81 ? -15.987 4.286 13.699 1.00 64.62 81 GLY A N 1
ATOM 641 C CA . GLY A 1 81 ? -16.606 5.284 12.830 1.00 64.62 81 GLY A CA 1
ATOM 642 C C . GLY A 1 81 ? -15.862 5.543 11.526 1.00 64.62 81 GLY A C 1
ATOM 643 O O . GLY A 1 81 ? -16.502 5.792 10.503 1.00 64.62 81 GLY A O 1
ATOM 644 N N . ASP A 1 82 ? -14.544 5.331 11.510 1.00 56.19 82 ASP A N 1
ATOM 645 C CA . ASP A 1 82 ? -13.794 5.168 10.263 1.00 56.19 82 ASP A CA 1
ATOM 646 C C . ASP A 1 82 ? -13.891 3.719 9.794 1.00 56.19 82 ASP A C 1
ATOM 648 O O . ASP A 1 82 ? -12.943 2.929 9.823 1.00 56.19 82 ASP A O 1
ATOM 652 N N . SER A 1 83 ? -15.061 3.368 9.273 1.00 50.00 83 SER A N 1
ATOM 653 C CA . SER A 1 83 ? -15.191 2.216 8.396 1.00 50.00 83 SER A CA 1
ATOM 654 C C . SER A 1 83 ? -14.495 2.500 7.050 1.00 50.00 83 SER A C 1
ATOM 656 O O . SER A 1 83 ? -15.131 2.545 6.004 1.00 50.00 83 SER A O 1
ATOM 658 N N . ARG A 1 84 ? -13.163 2.643 7.069 1.00 46.56 84 ARG A N 1
ATOM 659 C CA . ARG A 1 84 ? -12.305 1.872 6.154 1.00 46.56 84 ARG A CA 1
ATOM 660 C C . ARG A 1 84 ? -12.190 0.404 6.608 1.00 46.56 84 ARG A C 1
ATOM 662 O O . ARG A 1 84 ? -11.578 -0.408 5.927 1.00 46.56 84 ARG A O 1
ATOM 669 N N . ALA A 1 85 ? -12.839 0.039 7.712 1.00 45.62 85 ALA A N 1
ATOM 670 C CA . ALA A 1 85 ? -13.041 -1.323 8.197 1.00 45.62 85 ALA A CA 1
ATOM 671 C C . ALA A 1 85 ? -14.218 -2.049 7.501 1.00 45.62 85 ALA A C 1
ATOM 673 O O . ALA A 1 85 ? -15.145 -2.523 8.145 1.00 45.62 85 ALA A O 1
ATOM 674 N N . GLY A 1 86 ? -14.183 -2.128 6.168 1.00 45.00 86 GLY A N 1
ATOM 675 C CA . GLY A 1 86 ? -14.985 -3.079 5.377 1.00 45.00 86 GLY A CA 1
ATOM 676 C C . GLY A 1 86 ? -14.165 -4.281 4.892 1.00 45.00 86 GLY A C 1
ATOM 677 O O . GLY A 1 86 ? -14.608 -5.051 4.047 1.00 45.00 86 GLY A O 1
ATOM 678 N N . MET A 1 87 ? -12.931 -4.424 5.374 1.00 44.66 87 MET A N 1
ATOM 679 C CA . MET A 1 87 ? -12.001 -5.463 4.957 1.00 44.66 87 MET A CA 1
ATOM 680 C C . MET A 1 87 ? -11.464 -6.128 6.221 1.00 44.66 87 MET A C 1
ATOM 682 O O . MET A 1 87 ? -10.795 -5.476 7.014 1.00 44.66 87 MET A O 1
ATOM 686 N N . SER A 1 88 ? -11.783 -7.412 6.411 1.00 55.00 88 SER A N 1
ATOM 687 C CA . SER A 1 88 ? -11.152 -8.270 7.427 1.00 55.00 88 SER A CA 1
ATOM 688 C C . SER A 1 88 ? -9.628 -8.090 7.438 1.00 55.00 88 SER A C 1
ATOM 690 O O . SER A 1 88 ? -9.050 -7.756 6.403 1.00 55.00 88 SER A O 1
ATOM 692 N N . ASP A 1 89 ? -8.943 -8.372 8.550 1.00 52.94 89 ASP A N 1
ATOM 693 C CA . ASP A 1 89 ? -7.467 -8.325 8.607 1.00 52.94 89 ASP A CA 1
ATOM 694 C C . ASP A 1 89 ? -6.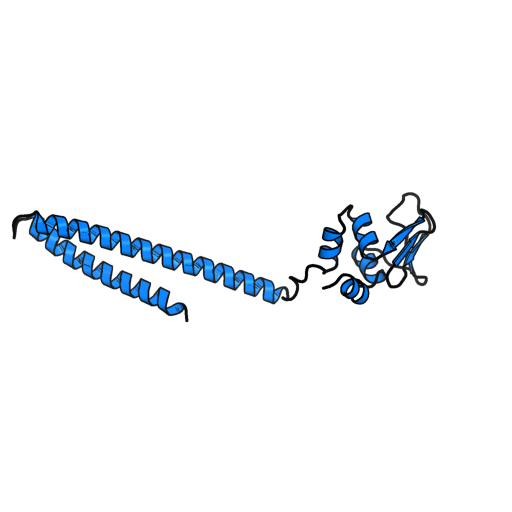819 -9.106 7.445 1.00 52.94 89 ASP A C 1
ATOM 696 O O . ASP A 1 89 ? -5.827 -8.684 6.851 1.00 52.94 89 ASP A O 1
ATOM 700 N N . VAL A 1 90 ? -7.462 -10.197 7.017 1.00 57.09 90 VAL A N 1
ATOM 701 C CA . VAL A 1 90 ? -7.102 -10.985 5.828 1.00 57.09 90 VAL A CA 1
ATOM 702 C C . VAL A 1 90 ? -7.239 -10.186 4.525 1.00 57.09 90 VAL A C 1
ATOM 704 O O . VAL A 1 90 ? -6.388 -10.282 3.637 1.00 57.09 90 VAL A O 1
ATOM 707 N N . ALA A 1 91 ? -8.299 -9.397 4.379 1.00 55.94 91 ALA A N 1
ATOM 708 C CA . ALA A 1 91 ? -8.517 -8.524 3.236 1.00 55.94 91 ALA A CA 1
ATOM 709 C C . ALA A 1 91 ? -7.546 -7.326 3.232 1.00 55.94 91 ALA A C 1
ATOM 711 O O . ALA A 1 91 ? -7.026 -7.001 2.164 1.00 55.94 91 ALA A O 1
ATOM 712 N N . LEU A 1 92 ? -7.195 -6.752 4.390 1.00 58.50 92 LEU A N 1
ATOM 713 C CA . LEU A 1 92 ? -6.148 -5.726 4.496 1.00 58.50 92 LEU A CA 1
ATOM 714 C C . LEU A 1 92 ? -4.768 -6.283 4.108 1.00 58.50 92 LEU A C 1
ATOM 716 O O . LEU A 1 92 ? -4.050 -5.679 3.308 1.00 58.50 92 LEU A O 1
ATOM 720 N N . ILE A 1 93 ? -4.418 -7.478 4.595 1.00 66.75 93 ILE A N 1
ATOM 721 C CA . ILE A 1 93 ? -3.182 -8.179 4.212 1.00 66.75 93 ILE A CA 1
ATOM 722 C C . ILE A 1 93 ? -3.174 -8.478 2.706 1.00 66.75 93 ILE A C 1
ATOM 724 O O . ILE A 1 93 ? -2.157 -8.268 2.043 1.00 66.75 93 ILE A O 1
ATOM 728 N N . ARG A 1 94 ? -4.298 -8.922 2.125 1.00 70.06 94 ARG A N 1
ATOM 729 C CA . ARG A 1 94 ? -4.424 -9.131 0.671 1.00 70.06 94 ARG A CA 1
ATOM 730 C C . ARG A 1 94 ? -4.286 -7.832 -0.119 1.00 70.06 94 ARG A C 1
ATOM 732 O O . ARG A 1 94 ? -3.595 -7.838 -1.133 1.00 70.06 94 ARG A O 1
ATOM 739 N N . ALA A 1 95 ? -4.894 -6.735 0.328 1.00 71.62 95 ALA A N 1
ATOM 740 C CA . ALA A 1 95 ? -4.773 -5.429 -0.316 1.00 71.62 95 ALA A CA 1
ATOM 741 C C . ALA A 1 95 ? -3.320 -4.939 -0.305 1.00 71.62 95 ALA A C 1
ATOM 743 O O . ALA A 1 95 ? -2.786 -4.575 -1.350 1.00 71.62 95 ALA A O 1
ATOM 744 N N . LYS A 1 96 ? -2.635 -5.055 0.838 1.00 77.31 96 LYS A N 1
ATOM 745 C CA . LYS A 1 96 ? -1.218 -4.700 0.973 1.00 77.31 96 LYS A CA 1
ATOM 746 C C . LYS A 1 96 ? -0.308 -5.590 0.118 1.00 77.31 96 LYS A C 1
ATOM 748 O O . LYS A 1 96 ? 0.636 -5.100 -0.499 1.00 77.31 96 LYS A O 1
ATOM 753 N N . ARG A 1 97 ? -0.611 -6.890 -0.002 1.00 77.69 97 ARG A N 1
ATOM 754 C CA . ARG A 1 97 ? 0.092 -7.807 -0.924 1.00 77.69 97 ARG A CA 1
ATOM 755 C C . ARG A 1 97 ? -0.136 -7.439 -2.392 1.00 77.69 97 ARG A C 1
ATOM 757 O O . ARG A 1 97 ? 0.816 -7.451 -3.159 1.00 77.69 97 ARG A O 1
ATOM 764 N N . ARG A 1 98 ? -1.361 -7.071 -2.780 1.00 81.38 98 ARG A N 1
ATOM 765 C CA . ARG A 1 98 ? -1.671 -6.594 -4.141 1.00 81.38 98 ARG A CA 1
ATOM 766 C C . ARG A 1 98 ? -0.941 -5.291 -4.458 1.00 81.38 98 ARG A C 1
ATOM 768 O O . ARG A 1 98 ? -0.356 -5.181 -5.526 1.00 81.38 98 ARG A O 1
ATOM 775 N N . GLN A 1 99 ? -0.914 -4.350 -3.515 1.00 79.31 99 GLN A N 1
ATOM 776 C CA . GLN A 1 99 ? -0.212 -3.077 -3.669 1.00 79.31 99 GLN A CA 1
ATOM 777 C C . GLN A 1 99 ? 1.301 -3.275 -3.812 1.00 79.31 99 GLN A C 1
ATOM 779 O O . GLN A 1 99 ? 1.902 -2.787 -4.760 1.00 79.31 99 GLN A O 1
ATOM 784 N N . THR A 1 100 ? 1.911 -4.073 -2.936 1.00 85.62 100 THR A N 1
ATOM 785 C CA . THR A 1 100 ? 3.350 -4.381 -3.022 1.00 85.62 100 THR A CA 1
ATOM 786 C C . THR A 1 100 ? 3.709 -5.200 -4.266 1.00 85.62 100 THR A C 1
ATOM 788 O O . THR A 1 100 ? 4.777 -4.995 -4.840 1.00 85.62 100 THR A O 1
ATOM 791 N N . ALA A 1 101 ? 2.836 -6.103 -4.727 1.00 85.81 101 ALA A N 1
ATOM 792 C CA . ALA A 1 101 ? 3.008 -6.798 -6.003 1.00 85.81 101 ALA A CA 1
ATOM 793 C C . ALA A 1 101 ? 2.940 -5.826 -7.193 1.00 85.81 101 ALA A C 1
ATOM 795 O O . ALA A 1 101 ? 3.783 -5.907 -8.085 1.00 85.81 101 ALA A O 1
ATOM 796 N N . HIS A 1 102 ? 1.997 -4.879 -7.171 1.00 86.00 102 HIS A N 1
ATOM 797 C CA . HIS A 1 102 ? 1.881 -3.823 -8.176 1.00 86.00 102 HIS A CA 1
ATOM 798 C C . HIS A 1 102 ? 3.139 -2.946 -8.211 1.00 86.00 102 HIS A C 1
ATOM 800 O O . HIS A 1 102 ? 3.736 -2.776 -9.266 1.00 86.00 102 HIS A O 1
ATOM 806 N N . GLU A 1 103 ? 3.614 -2.467 -7.060 1.00 88.50 103 GLU A N 1
ATOM 807 C CA . GLU A 1 103 ? 4.846 -1.671 -6.957 1.00 88.50 103 GLU A CA 1
ATOM 808 C C . GLU A 1 103 ? 6.084 -2.429 -7.456 1.00 88.50 103 GLU A C 1
ATOM 810 O O . GLU A 1 103 ? 6.908 -1.875 -8.181 1.00 88.50 103 GLU A O 1
ATOM 815 N N . ARG A 1 104 ? 6.229 -3.712 -7.096 1.00 89.81 104 ARG A N 1
ATOM 816 C CA . ARG A 1 104 ? 7.333 -4.554 -7.588 1.00 89.81 104 ARG A CA 1
ATOM 817 C C . ARG A 1 104 ? 7.280 -4.726 -9.102 1.00 89.81 104 ARG A C 1
ATOM 819 O O . ARG A 1 104 ? 8.326 -4.724 -9.743 1.00 89.81 104 ARG A O 1
ATOM 826 N N . ARG A 1 105 ? 6.081 -4.889 -9.663 1.00 88.44 105 ARG A N 1
ATOM 827 C CA . ARG A 1 105 ? 5.877 -5.021 -11.106 1.00 88.44 105 ARG A CA 1
ATOM 828 C C . ARG A 1 105 ? 6.216 -3.727 -11.839 1.00 88.44 105 ARG A C 1
ATOM 830 O O . ARG A 1 105 ? 6.974 -3.785 -12.798 1.00 88.44 105 ARG A O 1
ATOM 837 N N . GLU A 1 106 ? 5.730 -2.585 -11.360 1.00 90.50 106 GLU A N 1
ATOM 838 C CA . GLU A 1 106 ? 6.058 -1.273 -11.935 1.00 90.50 106 GLU A CA 1
ATOM 839 C C . GLU A 1 106 ? 7.572 -1.034 -11.930 1.00 90.50 106 GLU A C 1
ATOM 841 O O . GLU A 1 106 ? 8.137 -0.692 -12.962 1.00 90.50 106 GLU A O 1
ATOM 846 N N . LYS A 1 107 ? 8.263 -1.353 -10.827 1.00 93.94 107 LYS A N 1
ATOM 847 C CA . LYS A 1 107 ? 9.733 -1.280 -10.764 1.00 93.94 107 LYS A CA 1
ATOM 848 C C . LYS A 1 107 ? 10.433 -2.204 -11.764 1.00 93.94 107 LYS A C 1
ATOM 850 O O . LYS A 1 107 ? 11.453 -1.825 -12.332 1.00 93.94 107 LYS A O 1
ATOM 855 N N . ARG A 1 108 ? 9.922 -3.424 -11.977 1.00 93.69 108 ARG A N 1
ATOM 856 C CA . ARG A 1 108 ? 10.461 -4.343 -13.000 1.00 93.69 108 ARG A CA 1
ATOM 857 C C . ARG A 1 108 ? 10.287 -3.765 -14.402 1.00 93.69 108 ARG A C 1
ATOM 859 O O . ARG A 1 108 ? 11.226 -3.832 -15.187 1.00 93.69 108 ARG A O 1
ATOM 866 N N . LEU A 1 109 ? 9.119 -3.191 -14.692 1.00 94.69 109 LEU A N 1
ATOM 867 C CA . LEU A 1 109 ? 8.820 -2.578 -15.985 1.00 94.69 109 LEU A CA 1
ATOM 868 C C . LEU A 1 109 ? 9.690 -1.340 -16.234 1.00 94.69 109 LEU A C 1
ATOM 870 O O . LEU A 1 109 ? 10.261 -1.200 -17.310 1.00 94.69 109 LEU A O 1
ATOM 874 N N . GLU A 1 110 ? 9.834 -0.476 -15.229 1.00 95.75 110 GLU A N 1
ATOM 875 C CA . GLU A 1 110 ? 10.703 0.701 -15.279 1.00 95.75 110 GLU A CA 1
ATOM 876 C C . GLU A 1 110 ? 12.161 0.309 -15.541 1.00 95.75 110 GLU A C 1
ATOM 878 O O . GLU A 1 110 ? 12.802 0.874 -16.426 1.00 95.75 110 GLU A O 1
ATOM 883 N N . LYS A 1 111 ? 12.660 -0.714 -14.836 1.00 96.50 111 LYS A N 1
ATOM 884 C CA . LYS A 1 111 ? 14.009 -1.244 -15.044 1.00 96.50 111 LYS A CA 1
ATOM 885 C C . LYS A 1 111 ? 14.199 -1.795 -16.463 1.00 96.50 111 LYS A C 1
ATOM 887 O O . LYS A 1 111 ? 15.139 -1.383 -17.134 1.00 96.50 111 LYS A O 1
ATOM 892 N N . ALA A 1 112 ? 13.308 -2.674 -16.926 1.00 96.19 112 ALA A N 1
ATOM 893 C CA . ALA A 1 112 ? 13.385 -3.254 -18.271 1.00 96.19 112 ALA A CA 1
ATOM 894 C C . ALA A 1 112 ? 13.328 -2.170 -19.361 1.00 96.19 112 ALA A C 1
ATOM 896 O O . ALA A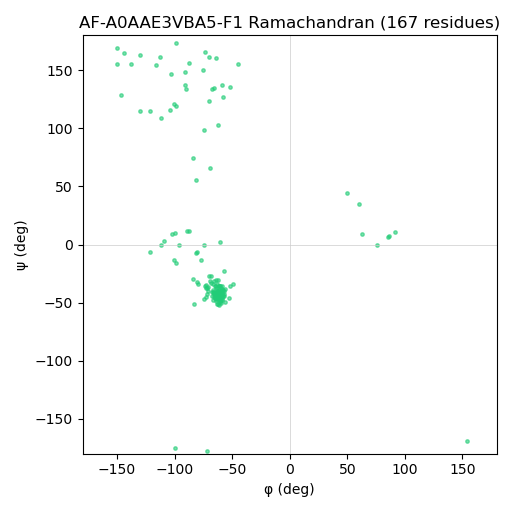 1 112 ? 14.082 -2.203 -20.331 1.00 96.19 112 ALA A O 1
ATOM 897 N N . ARG A 1 113 ? 12.483 -1.149 -19.166 1.00 97.25 113 ARG A N 1
ATOM 898 C CA . ARG A 1 113 ? 12.402 0.011 -20.059 1.00 97.25 113 ARG A CA 1
ATOM 899 C C . ARG A 1 113 ? 13.705 0.803 -20.084 1.00 97.25 113 ARG A C 1
ATOM 901 O O . ARG A 1 113 ? 14.135 1.206 -21.160 1.00 97.25 113 ARG A O 1
ATOM 908 N N . GLY A 1 114 ? 14.315 1.034 -18.923 1.00 97.38 114 GLY A N 1
ATOM 909 C CA . GLY A 1 114 ? 15.609 1.707 -18.822 1.00 97.38 114 GLY A CA 1
ATOM 910 C C . GLY A 1 114 ? 16.725 0.938 -19.532 1.00 97.38 114 GLY A C 1
ATOM 911 O O . GLY A 1 114 ? 17.500 1.534 -20.275 1.00 97.38 114 GLY A O 1
ATOM 912 N N . GLU A 1 115 ? 16.768 -0.386 -19.364 1.00 96.81 115 GLU A N 1
ATOM 913 C CA . GLU A 1 115 ? 17.732 -1.258 -20.048 1.00 96.81 115 GLU A CA 1
ATOM 914 C C . GLU A 1 115 ? 17.554 -1.219 -21.571 1.00 96.81 115 GLU A C 1
ATOM 916 O O . GLU A 1 115 ? 18.533 -1.037 -22.293 1.00 96.81 115 GLU A O 1
ATOM 921 N N . TYR A 1 116 ? 16.314 -1.310 -22.062 1.00 97.62 116 TYR A N 1
ATOM 922 C CA . TYR A 1 116 ? 16.013 -1.189 -23.489 1.00 97.62 116 TYR A CA 1
ATOM 923 C C . TYR A 1 116 ? 16.433 0.17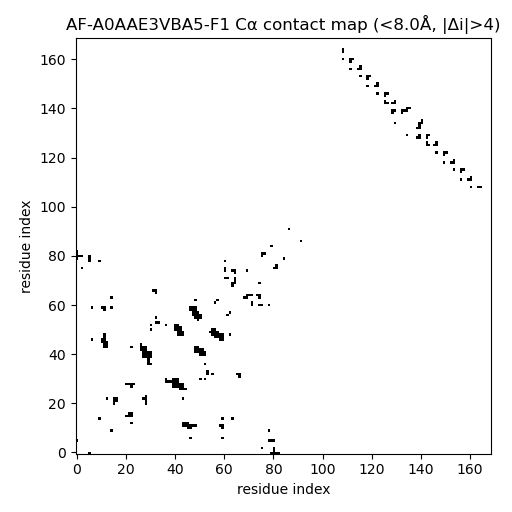7 -24.056 1.00 97.62 116 TYR A C 1
ATOM 925 O O . TYR A 1 116 ? 17.142 0.234 -25.059 1.00 97.62 116 TYR A O 1
ATOM 933 N N . LEU A 1 117 ? 16.067 1.277 -23.384 1.00 97.25 117 LEU A N 1
ATOM 934 C CA . LEU A 1 117 ? 16.429 2.634 -23.811 1.00 97.25 117 LEU A CA 1
ATOM 935 C C . LEU A 1 117 ? 17.949 2.831 -23.889 1.00 97.25 117 LEU A C 1
ATOM 937 O O . LEU A 1 117 ? 18.439 3.373 -24.873 1.00 97.25 117 LEU A O 1
ATOM 941 N N . SER A 1 118 ? 18.703 2.316 -22.915 1.00 97.56 118 SER A N 1
ATOM 942 C CA . SER A 1 118 ? 20.170 2.383 -22.933 1.00 97.56 118 SER A CA 1
ATOM 943 C C . SER A 1 118 ? 20.786 1.658 -24.139 1.00 97.56 118 SER A C 1
ATOM 945 O O . SER A 1 118 ? 21.788 2.112 -24.702 1.00 97.56 118 SER A O 1
ATOM 947 N N . VAL A 1 119 ? 20.194 0.538 -24.566 1.00 97.69 119 VAL A N 1
ATOM 948 C CA . VAL A 1 119 ? 20.629 -0.168 -25.779 1.00 97.69 119 VAL A CA 1
ATOM 949 C C . VAL A 1 119 ? 20.247 0.617 -27.037 1.00 97.69 119 VAL A C 1
ATOM 951 O O . VAL A 1 119 ? 21.056 0.694 -27.961 1.00 97.69 119 VAL A O 1
ATOM 954 N N . CYS A 1 120 ? 19.079 1.266 -27.070 1.00 96.81 120 CYS A N 1
ATOM 955 C CA . CYS A 1 120 ? 18.709 2.167 -28.165 1.00 96.81 120 CYS A CA 1
ATOM 956 C C . CYS A 1 120 ? 19.690 3.340 -28.317 1.00 96.81 120 CYS A C 1
ATOM 958 O O . CYS A 1 120 ? 20.077 3.657 -29.442 1.00 96.81 120 CYS A O 1
ATOM 960 N N . ASP A 1 121 ? 20.137 3.939 -27.212 1.00 97.94 121 ASP A N 1
ATOM 961 C CA . ASP A 1 121 ? 21.143 5.008 -27.235 1.00 97.94 121 ASP A CA 1
ATOM 962 C C . ASP A 1 121 ? 22.480 4.501 -27.801 1.00 97.94 121 ASP A C 1
ATOM 964 O O . ASP A 1 121 ? 23.110 5.160 -28.630 1.00 97.94 121 ASP A O 1
ATOM 968 N N . SER A 1 122 ? 22.880 3.282 -27.421 1.00 97.06 122 SER A N 1
ATOM 969 C CA . SER A 1 122 ? 24.085 2.629 -27.951 1.00 97.06 122 SER A CA 1
ATOM 970 C C . SER A 1 122 ? 23.975 2.381 -29.461 1.00 97.06 122 SER A C 1
ATOM 972 O O . SER A 1 122 ? 24.905 2.679 -30.209 1.00 97.06 122 SER A O 1
ATOM 974 N N . LEU A 1 123 ? 22.817 1.904 -29.932 1.00 97.31 123 LEU A N 1
ATOM 975 C CA . LEU A 1 123 ? 22.535 1.725 -31.360 1.00 97.31 123 LEU A CA 1
ATOM 976 C C . LEU A 1 123 ? 22.607 3.038 -32.137 1.00 97.31 123 LEU A C 1
ATOM 978 O O . LEU A 1 123 ? 23.131 3.055 -33.250 1.00 97.31 123 LEU A O 1
ATOM 982 N N . ALA A 1 124 ? 22.080 4.126 -31.574 1.00 96.88 124 ALA A N 1
ATOM 983 C CA . ALA A 1 124 ? 22.170 5.445 -32.190 1.00 96.88 124 ALA A CA 1
ATOM 984 C C . ALA A 1 124 ? 23.634 5.894 -32.327 1.00 96.88 124 ALA A C 1
ATOM 986 O O . ALA A 1 124 ? 24.024 6.380 -33.388 1.00 96.88 124 ALA A O 1
ATOM 987 N N . GLY A 1 125 ? 24.454 5.655 -31.297 1.00 97.12 125 GLY A N 1
ATOM 988 C CA . GLY A 1 125 ? 25.895 5.909 -31.338 1.00 97.12 125 GLY A CA 1
ATOM 989 C C . GLY A 1 125 ? 26.609 5.113 -32.433 1.00 97.12 125 GLY A C 1
ATOM 990 O O . GLY A 1 125 ? 27.309 5.698 -33.257 1.00 97.12 125 GLY A O 1
ATOM 991 N N . ILE A 1 126 ? 26.371 3.799 -32.497 1.00 96.75 126 ILE A N 1
ATOM 992 C CA . ILE A 1 126 ? 26.975 2.907 -33.502 1.00 96.75 126 ILE A CA 1
ATOM 993 C C . ILE A 1 126 ? 26.589 3.332 -34.924 1.00 96.75 126 ILE A C 1
ATOM 995 O O . ILE A 1 126 ? 27.445 3.392 -35.806 1.00 96.75 126 ILE A O 1
ATOM 999 N N . LYS A 1 127 ? 25.313 3.675 -35.151 1.00 96.44 127 LYS A N 1
ATOM 1000 C CA . LYS A 1 127 ? 24.853 4.196 -36.447 1.00 96.44 127 LYS A CA 1
ATOM 1001 C C . LYS A 1 127 ? 25.571 5.488 -36.825 1.00 96.44 127 LYS A C 1
ATOM 1003 O O . LYS A 1 127 ? 26.044 5.600 -37.947 1.00 96.44 127 LYS A O 1
ATOM 1008 N N . GLY A 1 128 ? 25.742 6.410 -35.878 1.00 96.62 128 GLY A N 1
ATOM 1009 C CA . GLY A 1 128 ? 26.527 7.623 -36.106 1.00 96.62 128 GLY A CA 1
ATOM 1010 C C . GLY A 1 128 ? 27.977 7.329 -36.512 1.00 96.62 128 GLY A C 1
ATOM 1011 O O . GLY A 1 128 ? 28.516 7.988 -37.402 1.00 96.62 128 GLY A O 1
ATOM 1012 N N . THR A 1 129 ? 28.613 6.316 -35.916 1.00 95.50 129 THR A N 1
ATOM 1013 C CA . THR A 1 129 ? 29.955 5.863 -36.322 1.00 95.50 129 THR A CA 1
ATOM 1014 C C . THR A 1 129 ? 29.961 5.259 -37.727 1.00 95.50 129 THR A C 1
ATOM 1016 O O . THR A 1 129 ? 30.865 5.552 -38.506 1.00 95.50 129 THR A O 1
ATOM 1019 N N . LEU A 1 130 ? 28.958 4.459 -38.091 1.00 95.56 130 LEU A N 1
ATOM 1020 C CA . LEU A 1 130 ? 28.834 3.908 -39.447 1.00 95.56 130 LEU A CA 1
ATOM 1021 C C . LEU A 1 130 ? 28.656 5.000 -40.503 1.00 95.56 130 LEU A C 1
ATOM 1023 O O . LEU A 1 130 ? 29.318 4.951 -41.535 1.00 95.56 130 LEU A O 1
ATOM 1027 N N . ASP A 1 131 ? 27.820 5.999 -40.220 1.00 95.69 131 ASP A N 1
ATOM 1028 C CA . ASP A 1 131 ? 27.538 7.104 -41.141 1.00 95.69 131 ASP A CA 1
ATOM 1029 C C . ASP A 1 131 ? 28.753 8.030 -41.338 1.00 95.69 131 ASP A C 1
ATOM 1031 O O . ASP A 1 131 ? 28.890 8.669 -42.381 1.00 95.69 131 ASP A O 1
ATOM 1035 N N . SER A 1 132 ? 29.640 8.115 -40.340 1.00 95.56 132 SER A N 1
ATOM 1036 C CA . SER A 1 132 ? 30.814 9.002 -40.353 1.00 95.56 132 SER A CA 1
ATOM 1037 C C . SER A 1 132 ? 32.128 8.320 -40.747 1.00 95.56 132 SER A C 1
ATOM 1039 O O . SER A 1 132 ? 33.091 9.011 -41.087 1.00 95.56 132 SER A O 1
ATOM 1041 N N . SER A 1 133 ? 32.193 6.988 -40.720 1.00 95.75 133 SER A N 1
ATOM 1042 C CA . SER A 1 133 ? 33.397 6.226 -41.066 1.00 95.75 133 SER A CA 1
ATOM 1043 C C . SER A 1 133 ? 33.437 5.851 -42.548 1.00 95.75 133 SER A C 1
ATOM 1045 O O . SER A 1 133 ? 32.418 5.628 -43.199 1.00 95.75 133 SER A O 1
ATOM 1047 N N . ALA A 1 134 ? 34.648 5.764 -43.106 1.00 96.44 134 ALA A N 1
ATOM 1048 C CA . ALA A 1 134 ? 34.820 5.300 -44.476 1.00 96.44 134 ALA A CA 1
ATOM 1049 C C . ALA A 1 134 ? 34.407 3.817 -44.587 1.00 96.44 134 ALA A C 1
ATOM 1051 O O . ALA A 1 134 ? 34.843 3.017 -43.747 1.00 96.44 134 ALA A O 1
ATOM 1052 N N . PRO A 1 135 ? 33.632 3.421 -45.617 1.00 96.12 135 PRO A N 1
ATOM 1053 C CA . PRO A 1 135 ? 33.242 2.030 -45.822 1.00 96.12 135 PRO A CA 1
ATOM 1054 C C . PRO A 1 135 ? 34.447 1.086 -45.805 1.00 96.12 135 PRO A C 1
ATOM 1056 O O . PRO A 1 135 ? 35.474 1.375 -46.419 1.00 96.12 135 PRO A O 1
ATOM 1059 N N . TYR A 1 136 ? 34.310 -0.043 -45.105 1.00 94.31 136 TYR A N 1
ATOM 1060 C CA . TYR A 1 136 ? 35.351 -1.069 -44.925 1.00 94.31 136 TYR A CA 1
ATOM 1061 C C . TYR A 1 136 ? 36.624 -0.627 -44.180 1.00 94.31 136 TYR A C 1
ATOM 1063 O O . TYR A 1 136 ? 37.585 -1.393 -44.107 1.00 94.31 136 TYR A O 1
ATOM 1071 N N . SER A 1 137 ? 36.651 0.572 -43.593 1.00 96.62 137 SER A N 1
ATOM 1072 C CA . SER A 1 137 ? 37.687 0.921 -42.615 1.00 96.62 137 SER A CA 1
ATOM 1073 C C . SER A 1 137 ? 37.587 0.034 -41.368 1.00 96.62 137 SER A C 1
ATOM 1075 O O . SER A 1 137 ? 36.540 -0.549 -41.092 1.00 96.62 137 SER A O 1
ATOM 1077 N N . GLU A 1 138 ? 38.661 -0.045 -40.580 1.00 96.06 138 GLU A N 1
ATOM 1078 C CA . GLU A 1 138 ? 38.662 -0.791 -39.313 1.00 96.06 138 GLU A CA 1
ATOM 1079 C C . GLU A 1 138 ? 37.504 -0.357 -38.401 1.00 96.06 138 GLU A C 1
ATOM 1081 O O . GLU A 1 138 ? 36.746 -1.192 -37.914 1.00 96.06 138 GLU A O 1
ATOM 1086 N N . GLN A 1 139 ? 37.304 0.957 -38.260 1.00 95.19 139 GLN A N 1
ATOM 1087 C CA . GLN A 1 139 ? 36.222 1.534 -37.460 1.00 95.19 139 GLN A CA 1
ATOM 1088 C C . GLN A 1 139 ? 34.837 1.167 -38.004 1.00 95.19 139 GLN A C 1
ATOM 1090 O O . GLN A 1 139 ? 33.947 0.831 -37.225 1.00 95.19 139 GLN A O 1
ATOM 1095 N N . TRP A 1 140 ? 34.662 1.179 -39.329 1.00 97.12 140 TRP A N 1
ATOM 1096 C CA . TRP A 1 140 ? 33.407 0.786 -39.968 1.00 97.12 140 TRP A CA 1
ATOM 1097 C C . TRP A 1 140 ? 33.101 -0.697 -39.739 1.00 97.12 140 TRP A C 1
ATOM 1099 O O . TRP A 1 140 ? 31.992 -1.048 -39.351 1.00 97.12 140 TRP A O 1
ATOM 1109 N N . CYS A 1 141 ? 34.091 -1.573 -39.921 1.00 95.44 141 CYS A N 1
ATOM 1110 C CA . CYS A 1 141 ? 33.937 -3.015 -39.721 1.00 95.44 141 CYS A CA 1
ATOM 1111 C C . CYS A 1 141 ? 33.589 -3.359 -38.266 1.00 95.44 141 CYS A C 1
ATOM 1113 O O . CYS A 1 141 ? 32.729 -4.206 -38.026 1.00 95.44 141 CYS A O 1
ATOM 1115 N N . VAL A 1 142 ? 34.223 -2.686 -37.298 1.00 95.44 142 VAL A N 1
ATOM 1116 C CA . VAL A 1 142 ? 33.893 -2.829 -35.871 1.00 95.44 142 VAL A CA 1
ATOM 1117 C C . VAL A 1 142 ? 32.461 -2.369 -35.607 1.00 95.44 142 VAL A C 1
ATOM 1119 O O . VAL A 1 142 ? 31.665 -3.144 -35.082 1.00 95.44 142 VAL A O 1
ATOM 1122 N N . ALA A 1 143 ? 32.094 -1.165 -36.054 1.00 95.94 143 ALA A N 1
ATOM 1123 C CA . ALA A 1 143 ? 30.751 -0.627 -35.856 1.00 95.94 143 ALA A CA 1
ATOM 1124 C C . ALA A 1 143 ? 29.666 -1.496 -36.518 1.00 95.94 143 ALA A C 1
ATOM 1126 O O . ALA A 1 143 ? 28.589 -1.676 -35.957 1.00 95.94 143 ALA A O 1
ATOM 1127 N N . GLN A 1 144 ? 29.951 -2.093 -37.676 1.00 95.25 144 GLN A N 1
ATOM 1128 C CA . GLN A 1 144 ? 29.021 -2.982 -38.369 1.00 95.25 144 GLN A CA 1
ATOM 1129 C C . GLN A 1 144 ? 28.779 -4.285 -37.589 1.00 95.25 144 GLN A C 1
ATOM 1131 O O . GLN A 1 144 ? 27.640 -4.749 -37.497 1.00 95.25 144 GLN A O 1
ATOM 1136 N N . ASN A 1 145 ? 29.827 -4.862 -36.995 1.00 93.56 145 ASN A N 1
ATOM 1137 C CA . ASN A 1 145 ? 29.703 -6.038 -36.131 1.00 93.56 145 ASN A CA 1
ATOM 1138 C C . ASN A 1 145 ? 28.955 -5.706 -34.831 1.00 93.56 145 ASN A C 1
ATOM 1140 O O . ASN A 1 145 ? 28.041 -6.436 -34.435 1.00 93.56 145 ASN A O 1
ATOM 1144 N N . ASP A 1 146 ? 29.292 -4.578 -34.205 1.00 96.06 146 ASP A N 1
ATOM 1145 C CA . ASP A 1 146 ? 28.635 -4.106 -32.985 1.00 96.06 146 ASP A CA 1
ATOM 1146 C C . ASP A 1 146 ? 27.159 -3.785 -33.230 1.00 96.06 146 ASP A C 1
ATOM 1148 O O . ASP A 1 146 ? 26.319 -4.070 -32.373 1.00 96.06 146 ASP A O 1
ATOM 1152 N N . LEU A 1 147 ? 26.809 -3.253 -34.407 1.00 95.75 147 LEU A N 1
ATOM 1153 C CA . LEU A 1 147 ? 25.425 -2.991 -34.797 1.00 95.75 147 LEU A CA 1
ATOM 1154 C C . LEU A 1 147 ? 24.604 -4.279 -34.778 1.00 95.75 147 LEU A C 1
ATOM 1156 O O . LEU A 1 147 ? 23.520 -4.294 -34.198 1.00 95.75 147 LEU A O 1
ATOM 1160 N N . ALA A 1 148 ? 25.118 -5.357 -35.378 1.00 92.69 148 ALA A N 1
ATOM 1161 C CA . ALA A 1 148 ? 24.420 -6.638 -35.429 1.00 92.69 148 ALA A CA 1
ATOM 1162 C C . ALA A 1 148 ? 24.202 -7.223 -34.023 1.00 92.69 148 ALA A C 1
ATOM 1164 O O . ALA A 1 148 ? 23.084 -7.609 -33.675 1.00 92.69 148 ALA A O 1
ATOM 1165 N N . ALA A 1 149 ? 25.247 -7.232 -33.188 1.00 94.12 149 ALA A N 1
ATOM 1166 C CA . ALA A 1 149 ? 25.161 -7.738 -31.819 1.00 94.12 149 ALA A CA 1
ATOM 1167 C C . ALA A 1 149 ? 24.212 -6.898 -30.944 1.00 94.12 149 ALA A C 1
ATOM 1169 O O . ALA A 1 149 ? 23.401 -7.436 -30.183 1.00 94.12 149 ALA A O 1
ATOM 1170 N N . THR A 1 150 ? 24.283 -5.572 -31.067 1.00 96.19 150 THR A N 1
ATOM 1171 C CA . THR A 1 150 ? 23.473 -4.645 -30.267 1.00 96.19 150 THR A CA 1
ATOM 1172 C C . THR A 1 150 ? 22.012 -4.645 -30.718 1.00 96.19 150 THR A C 1
ATOM 1174 O O . THR A 1 150 ? 21.121 -4.566 -29.874 1.00 96.19 150 THR A O 1
ATOM 1177 N N . ALA A 1 151 ? 21.745 -4.796 -32.020 1.00 95.94 151 ALA A N 1
ATOM 1178 C CA . ALA A 1 151 ? 20.388 -4.894 -32.556 1.00 95.94 151 ALA A CA 1
ATOM 1179 C C . ALA A 1 151 ? 19.686 -6.154 -32.041 1.00 95.94 151 ALA A C 1
ATOM 1181 O O . ALA A 1 151 ? 18.591 -6.059 -31.496 1.00 95.94 151 ALA A O 1
ATOM 1182 N N . TYR A 1 152 ? 20.366 -7.304 -32.082 1.00 95.81 152 TYR A N 1
ATOM 1183 C CA . TYR A 1 152 ? 19.839 -8.544 -31.510 1.00 95.81 152 TYR A CA 1
ATOM 1184 C C . TYR A 1 152 ? 19.505 -8.403 -30.016 1.00 95.81 152 TYR A C 1
ATOM 1186 O O . TYR A 1 152 ? 18.454 -8.844 -29.549 1.00 95.81 152 TYR A O 1
ATOM 1194 N N . LYS A 1 153 ? 20.382 -7.741 -29.250 1.00 96.44 153 LYS A N 1
ATOM 1195 C CA . LYS A 1 153 ? 20.130 -7.465 -27.831 1.00 96.44 153 LYS A CA 1
ATOM 1196 C C . LYS A 1 153 ? 18.910 -6.559 -27.628 1.00 96.44 153 LYS A C 1
ATOM 1198 O O . LYS A 1 153 ? 18.155 -6.778 -26.683 1.00 96.44 153 LYS A O 1
ATOM 1203 N N . ALA A 1 154 ? 18.720 -5.554 -28.484 1.00 97.12 154 ALA A N 1
ATOM 1204 C CA . ALA A 1 154 ? 17.553 -4.678 -28.431 1.00 97.12 154 ALA A CA 1
ATOM 1205 C C . ALA A 1 154 ? 16.257 -5.455 -28.690 1.00 97.12 154 ALA A C 1
ATOM 1207 O O . ALA A 1 154 ? 15.299 -5.270 -27.943 1.00 97.12 154 ALA A O 1
ATOM 1208 N N . ASP A 1 155 ? 16.255 -6.358 -29.674 1.00 97.31 155 ASP A N 1
ATOM 1209 C CA . ASP A 1 155 ? 15.098 -7.201 -29.991 1.00 97.31 155 ASP A CA 1
ATOM 1210 C C . ASP A 1 155 ? 14.716 -8.102 -28.807 1.00 97.31 155 ASP A C 1
ATOM 1212 O O . ASP A 1 155 ? 13.551 -8.132 -28.411 1.00 97.31 155 ASP A O 1
ATOM 1216 N N . CYS A 1 156 ? 15.698 -8.749 -28.166 1.00 96.56 156 CYS A N 1
ATOM 1217 C CA . CYS A 1 156 ? 15.460 -9.570 -26.971 1.00 96.56 156 CYS A CA 1
ATOM 1218 C C . CYS A 1 156 ? 14.828 -8.753 -25.828 1.00 96.56 156 CYS A C 1
ATOM 1220 O O . CYS A 1 156 ? 13.844 -9.165 -25.218 1.00 96.56 156 CYS A O 1
ATOM 1222 N N . LEU A 1 157 ? 15.379 -7.567 -25.544 1.00 96.62 157 LEU A N 1
ATOM 1223 C CA . LEU A 1 157 ? 14.879 -6.696 -24.474 1.00 96.62 157 LEU A CA 1
ATOM 1224 C C . LEU A 1 157 ? 13.496 -6.113 -24.792 1.00 96.62 157 LEU A C 1
ATOM 1226 O O . LEU A 1 157 ? 12.693 -5.895 -23.882 1.00 96.62 157 LEU A O 1
ATOM 1230 N N . LEU A 1 158 ? 13.211 -5.852 -26.069 1.00 96.44 158 LEU A N 1
ATOM 1231 C CA . LEU A 1 158 ? 11.898 -5.406 -26.517 1.00 96.44 158 LEU A CA 1
ATOM 1232 C C . LEU A 1 158 ? 10.851 -6.501 -26.303 1.00 96.44 158 LEU A C 1
ATOM 1234 O O . LEU A 1 158 ? 9.766 -6.207 -25.802 1.00 96.44 158 LEU A O 1
ATOM 1238 N N . GLU A 1 159 ? 11.177 -7.750 -26.636 1.00 96.12 159 GLU A N 1
ATOM 1239 C CA . GLU A 1 159 ? 10.300 -8.899 -26.408 1.00 96.12 159 GLU A CA 1
ATOM 1240 C C . GLU A 1 159 ? 10.004 -9.094 -24.912 1.00 96.12 159 GLU A C 1
ATOM 1242 O O . GLU A 1 159 ? 8.837 -9.181 -24.518 1.00 96.12 159 GLU A O 1
ATOM 1247 N N . ASP A 1 160 ? 11.029 -9.040 -24.058 1.00 94.44 160 ASP A N 1
ATOM 1248 C CA . ASP A 1 160 ? 10.868 -9.095 -22.599 1.00 94.44 160 ASP A CA 1
ATOM 1249 C C . ASP A 1 160 ? 9.959 -7.972 -22.071 1.00 94.44 160 ASP A C 1
ATOM 1251 O O . ASP A 1 160 ? 9.065 -8.202 -21.247 1.00 94.44 160 ASP A O 1
ATOM 1255 N N . LEU A 1 161 ? 10.146 -6.743 -22.560 1.00 95.38 161 LEU A N 1
ATOM 1256 C CA . LEU A 1 161 ? 9.335 -5.590 -22.175 1.00 95.38 161 LEU A CA 1
ATOM 1257 C C . LEU A 1 161 ? 7.876 -5.734 -22.635 1.00 95.38 161 LEU A C 1
ATOM 1259 O O . LEU A 1 161 ? 6.958 -5.436 -21.867 1.00 95.38 161 LEU A O 1
ATOM 1263 N N . LEU A 1 162 ? 7.644 -6.218 -23.857 1.00 94.69 162 LEU A N 1
ATOM 1264 C CA . LEU A 1 162 ? 6.305 -6.501 -24.379 1.00 94.69 162 LEU A CA 1
ATOM 1265 C C . LEU A 1 162 ? 5.599 -7.579 -23.550 1.00 94.69 162 LEU A C 1
ATOM 1267 O O . LEU A 1 162 ? 4.435 -7.391 -23.185 1.00 94.69 162 LEU A O 1
ATOM 1271 N N . ASN A 1 163 ? 6.306 -8.646 -23.174 1.00 93.94 163 ASN A N 1
ATOM 1272 C CA . ASN A 1 163 ? 5.782 -9.704 -22.309 1.00 93.94 163 ASN A CA 1
ATOM 1273 C C . ASN A 1 163 ? 5.374 -9.155 -20.932 1.00 93.94 163 ASN A C 1
ATOM 1275 O O . ASN A 1 163 ? 4.241 -9.360 -20.491 1.00 93.94 163 ASN A O 1
ATOM 1279 N N . LEU A 1 164 ? 6.233 -8.353 -20.293 1.00 92.06 164 LEU A N 1
ATOM 1280 C CA . LEU A 1 164 ? 5.918 -7.699 -19.014 1.00 92.06 164 LEU A CA 1
ATOM 1281 C C . LEU A 1 164 ? 4.700 -6.765 -19.108 1.00 92.06 164 LEU A C 1
ATOM 1283 O O . LEU A 1 164 ? 3.913 -6.659 -18.159 1.00 92.06 164 LEU A O 1
ATOM 1287 N N . MET A 1 165 ? 4.521 -6.076 -20.239 1.00 91.75 165 MET A N 1
ATOM 1288 C CA . MET A 1 165 ? 3.345 -5.238 -20.487 1.00 91.75 165 MET A CA 1
ATOM 1289 C C . MET A 1 165 ? 2.076 -6.060 -20.744 1.00 91.75 165 MET A C 1
ATOM 1291 O O . MET A 1 165 ? 0.999 -5.637 -20.319 1.00 91.75 165 MET A O 1
ATOM 1295 N N . ALA A 1 166 ? 2.185 -7.221 -21.395 1.00 90.06 166 ALA A N 1
ATOM 1296 C CA . ALA A 1 166 ? 1.062 -8.105 -21.704 1.00 90.06 166 ALA A CA 1
ATOM 1297 C C . ALA A 1 166 ? 0.464 -8.780 -20.457 1.00 90.06 166 ALA A C 1
ATOM 1299 O O . ALA A 1 166 ? -0.755 -8.929 -20.384 1.00 90.06 166 ALA A O 1
ATOM 1300 N N . GLU A 1 167 ? 1.274 -9.060 -19.428 1.00 81.44 167 GLU A N 1
ATOM 1301 C CA . GLU A 1 167 ? 0.842 -9.556 -18.101 1.00 81.44 167 GLU A CA 1
ATOM 1302 C C . GLU A 1 167 ? -0.120 -8.605 -17.338 1.00 81.44 167 GLU A C 1
ATOM 1304 O O . GLU A 1 167 ? -0.485 -8.860 -16.192 1.00 81.44 167 GLU A O 1
ATOM 1309 N N . ARG A 1 168 ? -0.509 -7.463 -17.925 1.00 63.56 168 ARG A N 1
ATOM 1310 C CA . ARG A 1 168 ? -1.425 -6.469 -17.335 1.00 63.56 168 ARG A CA 1
ATOM 1311 C C . ARG A 1 168 ? -2.915 -6.836 -17.475 1.00 63.56 168 ARG A C 1
ATOM 1313 O O . ARG A 1 168 ? -3.742 -6.101 -16.936 1.00 63.56 168 ARG A O 1
ATOM 1320 N N . LYS A 1 169 ? -3.252 -7.894 -18.220 1.00 49.44 169 LYS A N 1
ATOM 1321 C CA . LYS A 1 169 ? -4.627 -8.379 -18.451 1.00 49.44 169 LYS A CA 1
ATOM 1322 C C . LYS A 1 169 ? -4.955 -9.563 -17.551 1.00 49.44 169 LYS A C 1
ATOM 1324 O O . LYS A 1 169 ? -6.099 -9.583 -17.051 1.00 49.44 169 LYS A O 1
#

Organism: NCBI:txid371674

Sequence (169 aa):
MTKEEIKQAISMAEVVRRYGFQPNRANFIRCPFHEGDRSPSLKIYPDSFHCFGCGANGDVFTFVQKMESCSFAEAFRKLGGDSRAGMSDVALIRAKRRQTAHERREKRLEKARGEYLSVCDSLAGIKGTLDSSAPYSEQWCVAQNDLAATAYKADCLLEDLLNLMAERK